Protein AF-A0A6G3XZ03-F1 (afdb_monomer_lite)

pLDDT: mean 82.34, std 13.63, range [53.66, 96.5]

Sequence (81 aa):
MKSDLFSSDHLAQPATAPGMTLQNTKSIKYAVNGEMHARQGSMIAFRGNLQFERKGQGIGGMLKRAVTGEGLALMAVRGQG

Foldseek 3Di:
DPDCCPPPLNDDDDDPDAAWDDSDPQDIDHWDDFKDKDFPPNDDDDDDDKDKAFPDPDVVNVVVCVVVVPPTRIIMIGDGD

Organism: NCBI:txid2706086
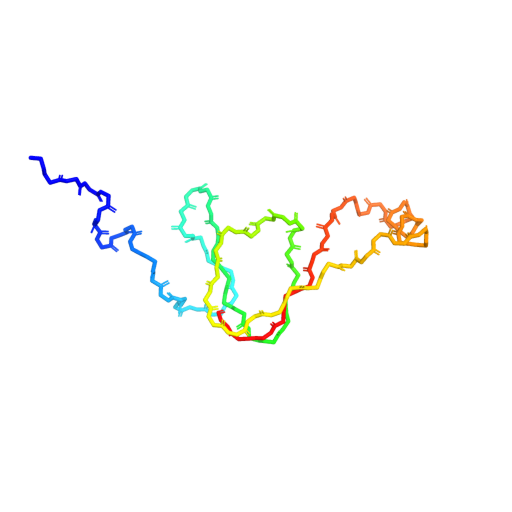
InterPro domains:
  IPR002838 Mitochondrial biogenesis protein AIM24 [PF01987] (32-80)
  IPR016031 Tryptophan RNA-binding attenuator protein-like domain superfamily [SSF51219] (32-80)
  IPR036983 Mitochondrial biogenesis AIM24 superfamily [G3DSA:3.60.160.10] (20-81)

Structure (mmCIF, N/CA/C/O backbone):
data_AF-A0A6G3XZ03-F1
#
_entry.id   AF-A0A6G3XZ03-F1
#
loop_
_atom_site.group_PDB
_atom_site.id
_atom_site.type_symbol
_atom_site.label_atom_id
_atom_site.label_alt_id
_atom_site.label_comp_id
_atom_site.label_asym_id
_atom_site.label_entity_id
_atom_site.label_seq_id
_atom_site.pdbx_PDB_ins_code
_atom_site.Cartn_x
_atom_site.Cartn_y
_atom_site.Cartn_z
_atom_site.occupancy
_atom_site.B_iso_or_equiv
_atom_site.auth_seq_id
_atom_site.auth_comp_id
_atom_site.auth_asym_id
_atom_site.auth_atom_id
_atom_site.pdbx_PDB_model_num
ATOM 1 N N . MET A 1 1 ? -11.699 8.663 33.121 1.00 59.84 1 MET A N 1
ATOM 2 C CA . MET A 1 1 ? -11.491 8.858 31.672 1.00 59.84 1 MET A CA 1
ATOM 3 C C . MET A 1 1 ? -11.340 7.493 31.016 1.00 59.84 1 MET A C 1
ATOM 5 O O . MET A 1 1 ? -10.299 6.876 31.192 1.00 59.84 1 MET A O 1
ATOM 9 N N . LYS A 1 2 ? -12.367 6.975 30.333 1.00 62.66 2 LYS A N 1
ATOM 10 C CA . LYS A 1 2 ? -12.156 5.902 29.351 1.00 62.66 2 LYS A CA 1
ATOM 11 C C . LYS A 1 2 ? -11.908 6.614 28.029 1.00 62.66 2 LYS A C 1
ATOM 13 O O . LYS A 1 2 ? -12.728 7.421 27.621 1.00 62.66 2 LYS A O 1
ATOM 18 N N . SER A 1 3 ? -10.712 6.435 27.486 1.00 79.06 3 SER A N 1
ATOM 19 C CA . SER A 1 3 ? -10.327 7.017 26.205 1.00 79.06 3 SER A CA 1
ATOM 20 C C . SER A 1 3 ? -11.021 6.241 25.092 1.00 79.06 3 SER A C 1
ATOM 22 O O . SER A 1 3 ? -10.916 5.014 25.060 1.00 79.06 3 SER A O 1
ATOM 24 N N . ASP A 1 4 ? -11.676 6.947 24.172 1.00 83.06 4 ASP A N 1
ATOM 25 C CA . ASP A 1 4 ? -12.316 6.338 23.000 1.00 83.06 4 ASP A CA 1
ATOM 26 C C . ASP A 1 4 ? -11.298 5.731 22.025 1.00 83.06 4 ASP A C 1
ATOM 28 O O . ASP A 1 4 ? -11.669 4.968 21.140 1.00 83.06 4 ASP A O 1
ATOM 32 N N . LEU A 1 5 ? -9.999 5.991 22.223 1.00 79.38 5 LEU A N 1
ATOM 33 C CA . LEU A 1 5 ? -8.904 5.495 21.386 1.00 79.38 5 LEU A CA 1
ATOM 34 C C . LEU A 1 5 ? -8.921 3.970 21.190 1.00 79.38 5 LEU A C 1
ATOM 36 O O . LEU A 1 5 ? -8.493 3.484 20.147 1.00 79.38 5 LEU A O 1
ATOM 40 N N . PHE A 1 6 ? -9.414 3.222 22.180 1.00 82.88 6 PHE A N 1
ATOM 41 C CA . PHE A 1 6 ? -9.485 1.757 22.145 1.00 82.88 6 PHE A CA 1
ATOM 42 C C . PHE A 1 6 ? -10.895 1.219 21.871 1.00 82.88 6 PHE A C 1
ATOM 44 O O . PHE A 1 6 ? -11.142 0.031 22.084 1.00 82.88 6 PHE A O 1
ATOM 51 N N . SER A 1 7 ? -11.824 2.067 21.417 1.00 83.94 7 SER A N 1
ATOM 52 C CA . SER A 1 7 ? -13.140 1.614 20.965 1.00 83.94 7 SER A CA 1
ATOM 53 C C . SER A 1 7 ? -12.998 0.598 19.827 1.00 83.94 7 SER A C 1
ATOM 55 O O . SER A 1 7 ? -12.102 0.709 18.984 1.00 83.94 7 SER A O 1
ATOM 57 N N . SER A 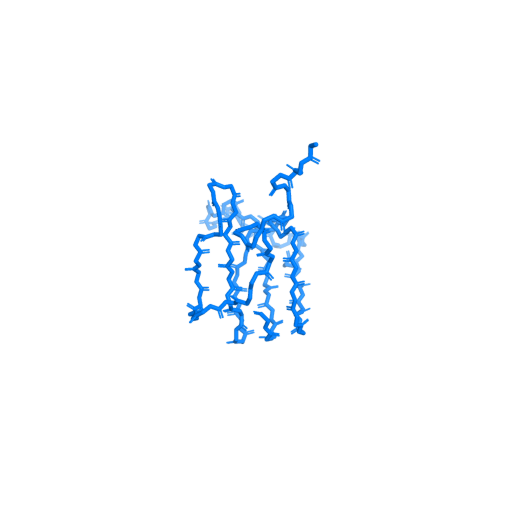1 8 ? -13.910 -0.377 19.775 1.00 79.88 8 SER A N 1
ATOM 58 C CA . SER A 1 8 ? -13.962 -1.409 18.730 1.00 79.88 8 SER A CA 1
ATOM 59 C C . SER A 1 8 ? -13.986 -0.832 17.316 1.00 79.88 8 SER A C 1
ATOM 61 O O . SER A 1 8 ? -13.447 -1.450 16.398 1.00 79.88 8 SER A O 1
ATOM 63 N N . ASP A 1 9 ? -14.546 0.366 17.160 1.00 80.00 9 ASP A N 1
ATOM 64 C CA . ASP A 1 9 ? -14.694 1.061 15.879 1.00 80.00 9 ASP A CA 1
ATOM 65 C C . ASP A 1 9 ? -13.359 1.589 15.330 1.00 80.00 9 ASP A C 1
ATOM 67 O O . ASP A 1 9 ? -13.227 1.867 14.137 1.00 80.00 9 ASP A O 1
ATOM 71 N N . HIS A 1 10 ? -12.348 1.735 16.190 1.00 81.06 10 HIS A N 1
ATOM 72 C CA . HIS A 1 10 ? -11.016 2.218 15.815 1.00 81.06 10 HIS A CA 1
ATOM 73 C C . HIS A 1 10 ? -9.986 1.093 15.698 1.00 81.06 10 HIS A C 1
ATOM 75 O O . HIS A 1 10 ? -8.863 1.320 15.239 1.00 81.06 10 HIS A O 1
ATOM 81 N N . LEU A 1 11 ? -10.358 -0.135 16.065 1.00 82.06 11 LEU A N 1
ATOM 82 C CA . LEU A 1 11 ? -9.483 -1.289 15.933 1.00 82.06 11 LEU A CA 1
ATOM 83 C C . LEU A 1 11 ? -9.343 -1.703 14.464 1.00 82.06 11 LEU A C 1
ATOM 85 O O . LEU A 1 11 ? -10.291 -1.713 13.680 1.00 82.06 11 LEU A O 1
ATOM 89 N N . ALA A 1 12 ? -8.127 -2.091 14.082 1.00 77.25 12 ALA A N 1
ATOM 90 C CA . ALA A 1 12 ? -7.845 -2.581 12.741 1.00 77.25 12 ALA A CA 1
ATOM 91 C C . ALA A 1 12 ? -8.510 -3.949 12.507 1.00 77.25 12 ALA A C 1
ATOM 93 O O . ALA A 1 12 ? -7.987 -4.992 12.914 1.00 77.25 12 ALA A O 1
ATOM 94 N N . GLN A 1 13 ? -9.649 -3.935 11.817 1.00 82.31 13 GLN A N 1
ATOM 95 C CA . GLN A 1 13 ? -10.388 -5.131 11.413 1.00 82.31 13 GLN A CA 1
ATOM 96 C C . GLN A 1 13 ? -9.881 -5.694 10.073 1.00 82.31 13 GLN A C 1
ATOM 98 O O . GLN A 1 13 ? -9.363 -4.927 9.250 1.00 82.31 13 GLN A O 1
ATOM 103 N N . PRO A 1 14 ? -10.034 -7.005 9.816 1.00 82.69 14 PRO A N 1
ATOM 104 C CA . PRO A 1 14 ? -9.802 -7.588 8.494 1.00 82.69 14 PRO A CA 1
ATOM 105 C C . PRO A 1 14 ? -10.662 -6.928 7.409 1.00 82.69 14 PRO A C 1
ATOM 107 O O . PRO A 1 14 ? -11.667 -6.277 7.700 1.00 82.69 14 PRO A O 1
ATOM 110 N N . ALA A 1 15 ? -10.262 -7.072 6.147 1.00 84.81 15 ALA A N 1
ATOM 111 C CA . ALA A 1 15 ? -11.122 -6.679 5.039 1.00 84.81 15 ALA A CA 1
ATOM 112 C C . ALA A 1 15 ? -12.322 -7.633 4.943 1.00 84.81 15 ALA A C 1
ATOM 114 O O . ALA A 1 15 ? -12.173 -8.844 5.088 1.00 84.81 15 ALA A O 1
ATOM 115 N N . THR A 1 16 ? -13.508 -7.080 4.700 1.00 83.81 16 THR A N 1
ATOM 116 C CA . THR A 1 16 ? -14.761 -7.840 4.553 1.00 83.81 16 THR A CA 1
ATOM 117 C C . THR A 1 16 ? -15.130 -8.096 3.093 1.00 83.81 16 THR A C 1
ATOM 119 O O . THR A 1 16 ? -15.997 -8.919 2.815 1.00 83.81 16 THR A O 1
ATOM 122 N N . ALA A 1 17 ? -14.470 -7.408 2.159 1.00 86.12 17 ALA A N 1
ATOM 123 C CA . ALA A 1 17 ? -14.688 -7.510 0.724 1.00 86.12 17 ALA A CA 1
ATOM 124 C C . ALA A 1 17 ? -13.353 -7.372 -0.032 1.00 86.12 17 ALA A C 1
ATOM 126 O O . ALA A 1 17 ? -12.425 -6.736 0.482 1.00 86.12 17 ALA A O 1
ATOM 127 N N . PRO A 1 18 ? -13.236 -7.957 -1.238 1.00 89.56 18 PRO A N 1
ATOM 128 C CA . PRO A 1 18 ? -12.064 -7.777 -2.085 1.00 89.56 18 PRO A CA 1
ATOM 129 C C . PRO A 1 18 ? -11.940 -6.330 -2.575 1.00 89.56 18 PRO A C 1
ATOM 131 O O . PRO A 1 18 ? -12.931 -5.613 -2.721 1.00 89.56 18 PRO A O 1
ATOM 134 N N . GLY A 1 19 ? -10.715 -5.918 -2.896 1.00 90.81 19 GLY A N 1
ATOM 135 C CA . GLY A 1 19 ? -10.455 -4.590 -3.435 1.00 90.81 19 GLY A CA 1
ATOM 136 C C . GLY A 1 19 ? -10.477 -3.500 -2.366 1.00 90.81 19 GLY A C 1
ATOM 137 O O . GLY A 1 19 ? -9.981 -3.696 -1.258 1.00 90.81 19 GLY A O 1
ATOM 138 N N . MET A 1 20 ? -10.980 -2.321 -2.731 1.00 93.25 20 MET A N 1
ATOM 139 C CA . MET A 1 20 ? -10.776 -1.080 -1.987 1.00 93.25 20 MET A CA 1
ATOM 140 C C . MET A 1 20 ? -11.997 -0.701 -1.136 1.00 93.25 20 MET A C 1
ATOM 142 O O . MET A 1 20 ? -13.110 -0.611 -1.647 1.00 93.25 20 MET A O 1
ATOM 146 N N . THR A 1 21 ? -11.781 -0.404 0.145 1.00 93.06 21 THR A N 1
ATOM 147 C CA . THR A 1 21 ? -12.821 0.042 1.090 1.00 93.06 21 THR A CA 1
ATOM 148 C C . THR A 1 21 ? -12.327 1.215 1.927 1.00 93.06 21 THR A C 1
ATOM 150 O O . THR A 1 21 ? -11.183 1.209 2.389 1.00 93.06 21 THR A O 1
ATOM 153 N N . LEU A 1 22 ? -13.182 2.204 2.179 1.00 91.38 22 LEU A N 1
ATOM 154 C CA . LEU A 1 22 ? -12.849 3.322 3.060 1.00 91.38 22 LEU A CA 1
ATOM 155 C C . LEU A 1 22 ? -12.694 2.824 4.507 1.00 91.38 22 LEU A C 1
ATOM 157 O O . LEU A 1 22 ? -13.619 2.225 5.046 1.00 91.38 22 LEU A O 1
ATOM 161 N N . GLN A 1 23 ? -11.541 3.071 5.133 1.00 88.12 23 GLN A N 1
ATOM 162 C CA . GLN A 1 23 ? -11.329 2.730 6.547 1.00 88.12 23 GLN A CA 1
ATOM 163 C C . GLN A 1 23 ? -11.750 3.890 7.454 1.00 88.12 23 GLN A C 1
ATOM 165 O O . GLN A 1 23 ? -12.313 3.666 8.520 1.00 88.12 23 GLN A O 1
ATOM 170 N N . ASN A 1 24 ? -11.458 5.127 7.046 1.00 87.50 24 ASN A N 1
ATOM 171 C CA . ASN A 1 24 ? -11.935 6.358 7.673 1.00 87.50 24 ASN A CA 1
ATOM 172 C C . ASN A 1 24 ? -11.789 7.533 6.688 1.00 87.50 24 ASN A C 1
ATOM 174 O O . ASN A 1 24 ? -11.404 7.349 5.538 1.00 87.50 24 ASN A O 1
ATOM 178 N N . THR A 1 25 ? -12.044 8.764 7.133 1.00 90.81 25 THR A N 1
ATOM 179 C CA . THR A 1 25 ? -11.983 9.973 6.287 1.00 90.81 25 THR A CA 1
ATOM 180 C C . THR A 1 25 ? -10.599 10.294 5.707 1.00 90.81 25 THR A C 1
ATOM 182 O O . THR A 1 25 ? -10.493 11.160 4.838 1.00 90.81 25 THR A O 1
ATOM 185 N N . LYS A 1 26 ? -9.532 9.643 6.186 1.00 91.06 26 LYS A N 1
ATOM 186 C CA . LYS A 1 26 ? -8.132 9.894 5.808 1.00 91.06 26 LYS A CA 1
ATOM 187 C C . LYS A 1 26 ? -7.399 8.659 5.287 1.00 91.06 26 LYS A C 1
ATOM 189 O O . LYS A 1 26 ? -6.266 8.798 4.831 1.00 91.06 26 LYS A O 1
ATOM 194 N N . SER A 1 27 ? -7.994 7.469 5.351 1.00 92.12 27 SER A N 1
ATOM 195 C CA . SER A 1 27 ? -7.332 6.239 4.926 1.00 92.12 27 SER A CA 1
ATOM 196 C C . SER A 1 27 ? -8.268 5.262 4.236 1.00 92.12 27 SER A C 1
ATOM 198 O O . SER A 1 27 ? -9.475 5.187 4.477 1.00 92.12 27 SER A O 1
ATOM 200 N N . ILE A 1 28 ? -7.652 4.479 3.361 1.00 93.19 28 ILE A N 1
ATOM 201 C CA . ILE A 1 28 ? -8.306 3.448 2.582 1.00 93.19 28 ILE A CA 1
ATOM 202 C C . ILE A 1 28 ? -7.613 2.126 2.894 1.00 93.19 28 ILE A C 1
ATOM 204 O O . ILE A 1 28 ? -6.392 2.077 3.052 1.00 93.19 28 ILE A O 1
ATOM 208 N N . LYS A 1 29 ? -8.403 1.063 2.987 1.00 93.56 29 LYS A N 1
ATOM 209 C CA . LYS A 1 29 ? -7.937 -0.316 3.089 1.00 93.56 29 LYS A CA 1
ATOM 210 C C . LYS A 1 29 ? -8.110 -0.993 1.736 1.00 93.56 29 LYS A C 1
ATOM 212 O O . LYS A 1 29 ? -9.105 -0.756 1.055 1.00 93.56 29 LYS A O 1
ATOM 217 N N . TYR A 1 30 ? -7.152 -1.831 1.365 1.00 95.25 30 TYR A N 1
ATOM 218 C CA . TYR A 1 30 ? -7.238 -2.657 0.171 1.00 95.25 30 TYR A CA 1
ATOM 219 C C . TYR A 1 30 ? -6.939 -4.109 0.540 1.00 95.25 30 TYR A C 1
ATOM 221 O O . TYR A 1 30 ? -5.919 -4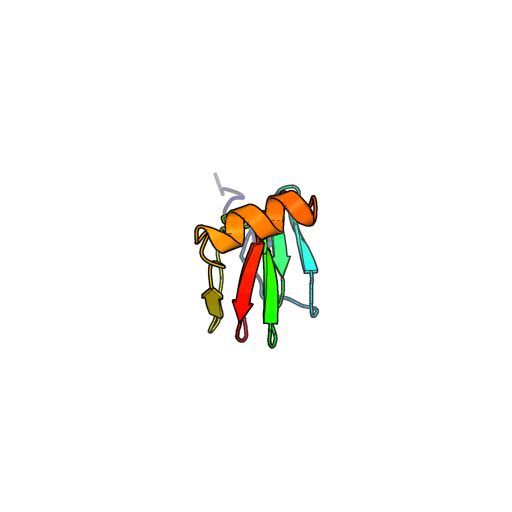.355 1.178 1.00 95.25 30 TYR A O 1
ATOM 229 N N . ALA A 1 31 ? -7.814 -5.036 0.150 1.00 96.00 31 ALA A N 1
ATOM 230 C CA . ALA A 1 31 ? -7.583 -6.474 0.271 1.00 96.00 31 ALA A CA 1
ATOM 231 C C . ALA A 1 31 ? -6.800 -6.975 -0.947 1.00 96.00 31 ALA A C 1
ATOM 233 O O . ALA A 1 31 ? -7.344 -7.040 -2.056 1.00 96.00 31 ALA A O 1
ATOM 234 N N . VAL A 1 32 ? -5.526 -7.307 -0.754 1.00 95.50 32 VAL A N 1
ATOM 235 C CA . VAL A 1 32 ? -4.648 -7.789 -1.822 1.00 95.50 32 VAL A CA 1
ATOM 236 C C . VAL A 1 32 ? -4.813 -9.299 -1.960 1.00 95.50 32 VAL A C 1
ATOM 238 O O . VAL A 1 32 ? -4.681 -10.047 -0.994 1.00 95.50 32 VAL A O 1
ATOM 241 N N . ASN A 1 33 ? -5.079 -9.746 -3.184 1.00 95.31 33 ASN A N 1
ATOM 242 C CA . ASN A 1 33 ? -5.089 -11.155 -3.557 1.00 95.31 33 ASN A CA 1
ATOM 243 C C . ASN A 1 33 ? -4.488 -11.301 -4.961 1.00 95.31 33 ASN A C 1
ATOM 245 O O . ASN A 1 33 ? -5.209 -11.279 -5.959 1.00 95.31 33 ASN A O 1
ATOM 249 N N . GLY A 1 34 ? -3.159 -11.354 -5.039 1.00 95.12 34 GLY A N 1
ATOM 250 C CA . GLY A 1 34 ? -2.416 -11.312 -6.298 1.00 95.12 34 GLY A CA 1
ATOM 251 C C . GLY A 1 34 ? -1.576 -10.045 -6.4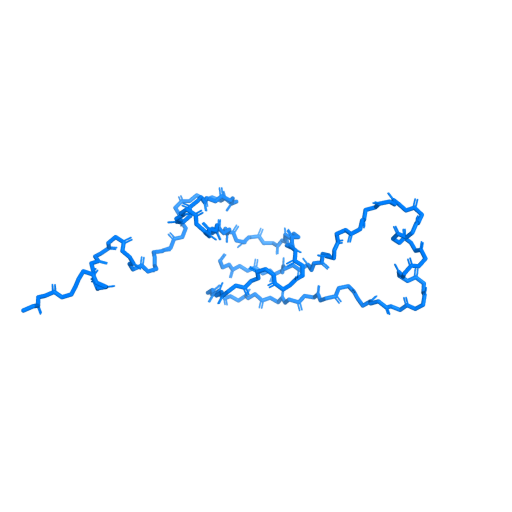01 1.00 95.12 34 GLY A C 1
ATOM 252 O O . GLY A 1 34 ? -0.596 -9.913 -5.677 1.00 95.12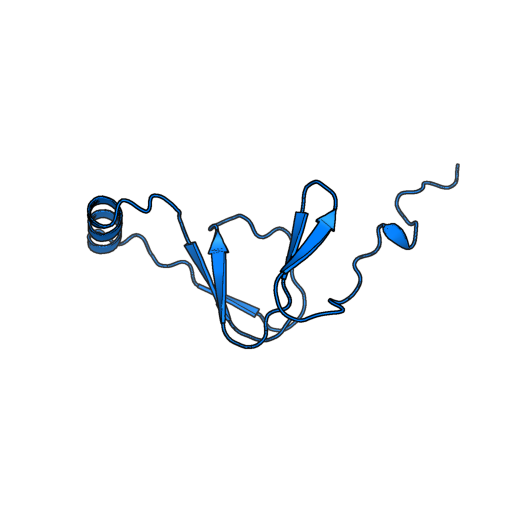 34 GLY A O 1
ATOM 253 N N . GLU A 1 35 ? -1.933 -9.125 -7.298 1.00 94.06 35 GLU A N 1
ATOM 254 C CA . GLU A 1 35 ? -1.184 -7.885 -7.540 1.00 94.06 35 GLU A CA 1
ATOM 255 C C . GLU A 1 35 ? -2.106 -6.660 -7.549 1.00 94.06 35 GLU A C 1
ATOM 257 O O . GLU A 1 35 ? -3.192 -6.686 -8.126 1.00 94.06 35 GLU A O 1
ATOM 262 N N . MET A 1 36 ? -1.646 -5.559 -6.954 1.00 93.19 36 MET A N 1
ATOM 263 C CA . MET A 1 36 ? -2.248 -4.236 -7.110 1.00 93.19 36 MET A CA 1
ATOM 264 C C . MET A 1 36 ? -1.179 -3.157 -7.314 1.00 93.19 36 MET A C 1
ATOM 266 O O . MET A 1 36 ? -0.006 -3.347 -6.988 1.00 93.19 36 MET A O 1
ATOM 270 N N . HIS A 1 37 ? -1.596 -1.984 -7.788 1.00 92.19 37 HIS A N 1
ATOM 271 C CA . HIS A 1 37 ? -0.749 -0.795 -7.828 1.00 92.19 37 HIS A CA 1
ATOM 272 C C . HIS A 1 37 ? -1.213 0.220 -6.783 1.00 92.19 37 HIS A C 1
ATOM 274 O O . HIS A 1 37 ? -2.393 0.553 -6.706 1.00 92.19 37 HIS A O 1
ATOM 280 N N . ALA A 1 38 ? -0.266 0.750 -6.012 1.00 92.06 38 ALA A N 1
ATOM 281 C CA . ALA A 1 38 ? -0.494 1.819 -5.048 1.00 92.06 38 ALA A CA 1
ATOM 282 C C . ALA A 1 38 ? 0.387 3.030 -5.370 1.00 92.06 38 ALA A C 1
ATOM 284 O O . ALA A 1 38 ? 1.433 2.903 -6.012 1.00 92.06 38 ALA A O 1
ATOM 285 N N . ARG A 1 39 ? 0.005 4.219 -4.892 1.00 89.81 39 ARG A N 1
ATOM 286 C CA . ARG A 1 39 ? 0.888 5.387 -4.960 1.00 89.81 39 ARG A CA 1
ATOM 287 C C . ARG A 1 39 ? 2.125 5.125 -4.098 1.00 89.81 39 ARG A C 1
ATOM 289 O O . ARG A 1 39 ? 2.037 4.682 -2.957 1.00 89.81 39 ARG A O 1
ATOM 296 N N . GLN A 1 40 ? 3.300 5.415 -4.638 1.00 89.00 40 GLN A N 1
ATOM 297 C CA . GLN A 1 40 ? 4.553 5.257 -3.915 1.00 89.00 40 GLN A CA 1
ATOM 298 C C . GLN A 1 40 ? 4.509 6.095 -2.626 1.00 89.00 40 GLN A C 1
ATOM 300 O O . GLN A 1 40 ? 4.226 7.292 -2.671 1.00 89.00 40 GLN A O 1
ATOM 305 N N . GLY A 1 41 ? 4.783 5.456 -1.486 1.00 88.44 41 GLY A N 1
ATOM 306 C CA . GLY A 1 41 ? 4.782 6.104 -0.172 1.00 88.44 41 GLY A CA 1
ATOM 307 C C . GLY A 1 41 ? 3.398 6.347 0.442 1.00 88.44 41 GLY A C 1
ATOM 308 O O . GLY A 1 41 ? 3.331 6.937 1.511 1.00 88.44 41 GLY A O 1
ATOM 309 N N . SER A 1 42 ? 2.296 5.901 -0.178 1.00 91.31 42 SER A N 1
ATOM 310 C CA . SER A 1 42 ? 0.955 6.045 0.420 1.00 91.31 42 SER A CA 1
ATOM 311 C C . SER A 1 42 ? 0.614 4.966 1.450 1.00 91.31 42 SER A C 1
ATOM 313 O O . SER A 1 42 ? -0.456 5.008 2.051 1.00 91.31 42 SER A O 1
ATOM 315 N N . MET A 1 43 ? 1.472 3.961 1.613 1.00 92.88 43 MET A N 1
ATOM 316 C CA . MET A 1 43 ? 1.240 2.862 2.539 1.00 92.88 43 MET A CA 1
ATOM 317 C C . MET A 1 43 ? 1.584 3.268 3.970 1.00 92.88 43 MET A C 1
ATOM 319 O O . MET A 1 43 ? 2.697 3.711 4.230 1.00 92.88 43 MET A O 1
ATOM 323 N N . ILE A 1 44 ? 0.637 3.062 4.887 1.00 92.88 44 ILE A N 1
ATOM 324 C CA . ILE A 1 44 ? 0.788 3.402 6.311 1.00 92.88 44 ILE A CA 1
ATOM 325 C C . ILE A 1 44 ? 0.886 2.171 7.224 1.00 92.88 44 ILE A C 1
ATOM 327 O O . ILE A 1 44 ? 1.497 2.248 8.282 1.00 92.88 44 ILE A O 1
ATOM 331 N N . ALA A 1 45 ? 0.288 1.043 6.828 1.00 92.81 45 ALA A N 1
ATOM 332 C CA . ALA A 1 45 ? 0.303 -0.229 7.550 1.00 92.81 45 ALA A CA 1
ATOM 333 C C . ALA A 1 45 ? -0.142 -1.365 6.615 1.00 92.81 45 ALA A C 1
ATOM 335 O O . ALA A 1 45 ? -0.862 -1.116 5.646 1.00 92.81 45 ALA A O 1
ATOM 336 N N . PHE A 1 46 ? 0.250 -2.602 6.925 1.00 93.94 46 PHE A N 1
ATOM 337 C CA . PHE A 1 46 ? -0.195 -3.797 6.208 1.00 93.94 46 PHE A CA 1
ATOM 338 C C . PHE A 1 46 ? -0.227 -5.028 7.123 1.00 93.94 46 PHE A C 1
ATOM 340 O O . PHE A 1 46 ? 0.361 -5.034 8.206 1.00 93.94 46 PHE A O 1
ATOM 347 N N . ARG A 1 47 ? -0.940 -6.067 6.685 1.00 92.25 47 ARG A N 1
ATOM 348 C CA . ARG A 1 47 ? -0.969 -7.404 7.291 1.00 92.25 47 ARG A CA 1
ATOM 349 C C . ARG A 1 47 ? -0.841 -8.444 6.177 1.00 92.25 47 ARG A C 1
ATOM 351 O O . ARG A 1 47 ? -1.016 -8.112 5.012 1.00 92.25 47 ARG A O 1
ATOM 358 N N . GLY A 1 48 ? -0.533 -9.683 6.546 1.00 93.50 48 GLY A N 1
ATOM 359 C CA . GLY A 1 48 ? -0.348 -10.767 5.583 1.00 93.50 48 GLY A CA 1
ATOM 360 C C . GLY A 1 48 ? 1.039 -10.777 4.942 1.00 93.50 48 GLY A C 1
ATOM 361 O O . GLY A 1 48 ? 1.970 -10.119 5.412 1.00 93.50 48 GLY A O 1
ATOM 362 N N . ASN A 1 49 ? 1.173 -11.573 3.885 1.00 96.50 49 ASN A N 1
ATOM 363 C CA . ASN A 1 49 ? 2.424 -11.746 3.160 1.00 96.50 49 ASN A CA 1
ATOM 364 C C . ASN A 1 49 ? 2.393 -10.874 1.904 1.00 96.50 49 ASN A C 1
ATOM 366 O O . ASN A 1 49 ? 1.854 -11.293 0.879 1.00 96.50 49 ASN A O 1
ATOM 370 N N . LEU A 1 50 ? 2.935 -9.658 2.015 1.00 95.31 50 LEU A N 1
ATOM 371 C CA . LEU A 1 50 ? 2.972 -8.678 0.934 1.00 95.31 50 LEU A CA 1
ATOM 372 C C . LEU A 1 50 ? 4.407 -8.275 0.590 1.00 95.31 50 LEU A C 1
ATOM 374 O O . LEU A 1 50 ? 5.219 -7.980 1.468 1.00 95.31 50 LEU A O 1
ATOM 378 N N . GLN A 1 51 ? 4.694 -8.220 -0.706 1.00 95.50 51 GLN A N 1
ATOM 379 C CA . GLN A 1 51 ? 5.927 -7.695 -1.275 1.00 95.50 51 GLN A CA 1
ATOM 380 C C . GLN A 1 51 ? 5.657 -6.354 -1.955 1.00 95.50 51 GLN A C 1
ATOM 382 O O . GLN A 1 51 ? 4.680 -6.192 -2.688 1.00 95.50 51 GLN A O 1
ATOM 387 N N . PHE A 1 52 ? 6.557 -5.402 -1.723 1.00 92.94 52 PHE A N 1
ATOM 388 C CA . PHE A 1 52 ? 6.458 -4.034 -2.218 1.00 92.94 52 PHE A CA 1
ATOM 389 C C . PHE A 1 52 ? 7.591 -3.750 -3.192 1.00 92.94 52 PHE A C 1
ATOM 391 O O . PHE A 1 52 ? 8.754 -3.643 -2.805 1.00 92.94 52 PHE A O 1
ATOM 398 N N . GLU A 1 53 ? 7.246 -3.595 -4.464 1.00 89.88 53 GLU A N 1
ATOM 399 C CA . GLU A 1 53 ? 8.207 -3.323 -5.523 1.00 89.88 53 GLU A CA 1
ATOM 400 C C . GLU A 1 53 ? 8.076 -1.871 -5.975 1.00 89.88 53 GLU A C 1
ATOM 402 O O . GLU A 1 53 ? 7.126 -1.460 -6.656 1.00 89.88 53 GLU A O 1
ATOM 407 N N . ARG A 1 54 ? 9.074 -1.063 -5.613 1.00 77.75 54 ARG A N 1
ATOM 408 C CA . ARG A 1 54 ? 9.238 0.258 -6.213 1.00 77.75 54 ARG A CA 1
ATOM 409 C C . ARG A 1 54 ? 9.723 0.064 -7.647 1.00 77.75 54 ARG A C 1
ATOM 411 O O . ARG A 1 54 ? 10.838 -0.408 -7.855 1.00 77.75 54 ARG A O 1
ATOM 418 N N . LYS A 1 55 ? 8.946 0.505 -8.640 1.00 67.12 55 LYS A N 1
ATOM 419 C CA . LYS A 1 55 ? 9.454 0.616 -10.016 1.00 67.12 55 LYS A CA 1
ATOM 420 C C . LYS A 1 55 ? 10.579 1.660 -10.019 1.00 67.12 55 LYS A C 1
ATOM 422 O O . LYS A 1 55 ? 10.330 2.858 -9.872 1.00 67.12 55 LYS A O 1
ATOM 427 N N . GLY A 1 56 ? 11.824 1.185 -10.074 1.00 59.16 56 GLY A N 1
ATOM 428 C CA . GLY A 1 56 ? 13.026 2.006 -9.963 1.00 59.16 56 GLY A CA 1
ATOM 429 C C . GLY A 1 56 ? 13.058 3.111 -11.018 1.00 59.16 56 GLY A C 1
ATOM 430 O O . GLY A 1 56 ? 12.880 2.863 -12.210 1.00 59.16 56 GLY A O 1
ATOM 431 N N . GLN A 1 57 ? 13.300 4.342 -10.573 1.00 53.66 57 GLN A N 1
ATOM 432 C CA . GLN A 1 57 ? 13.591 5.487 -11.433 1.00 53.66 57 GLN A CA 1
ATOM 433 C C . GLN A 1 57 ? 15.011 5.348 -12.005 1.00 53.66 57 GLN A C 1
ATOM 435 O O . GLN A 1 57 ? 15.923 6.053 -11.594 1.00 53.66 57 GLN A O 1
ATOM 440 N N . GLY A 1 58 ? 15.231 4.406 -12.921 1.00 58.12 58 GLY A N 1
ATOM 441 C CA . GLY A 1 58 ? 16.407 4.473 -13.791 1.00 58.12 58 GLY A CA 1
ATOM 442 C C . GLY A 1 58 ? 16.296 5.668 -14.745 1.00 58.12 58 GLY A C 1
ATOM 443 O O . GLY A 1 58 ? 15.203 6.210 -14.937 1.00 58.12 58 GLY A O 1
ATOM 444 N N . ILE A 1 59 ? 17.397 6.031 -15.409 1.00 57.53 59 ILE A N 1
ATOM 445 C CA . ILE A 1 59 ? 17.436 7.100 -16.428 1.00 57.53 59 ILE A CA 1
ATOM 446 C C . ILE A 1 59 ? 16.343 6.881 -17.502 1.00 57.53 59 ILE A C 1
ATOM 448 O O . ILE A 1 59 ? 15.663 7.820 -17.906 1.00 57.53 59 ILE A O 1
ATOM 452 N N . GLY A 1 60 ? 16.055 5.624 -17.871 1.00 57.47 60 GLY A N 1
ATOM 453 C CA . GLY A 1 60 ? 14.965 5.277 -18.798 1.00 57.47 60 GLY A CA 1
ATOM 454 C C . GLY A 1 60 ? 13.540 5.324 -18.215 1.00 57.47 60 GLY A C 1
ATOM 455 O O . GLY A 1 60 ? 12.574 5.475 -18.962 1.00 57.47 60 GLY A O 1
ATOM 456 N N . GLY A 1 61 ? 13.372 5.222 -16.892 1.00 59.19 61 GLY A N 1
ATOM 457 C CA . GLY A 1 61 ? 12.061 5.285 -16.228 1.00 59.19 61 GLY A CA 1
ATOM 458 C C . GLY A 1 61 ? 11.534 6.715 -16.081 1.00 59.19 61 GLY A C 1
ATOM 459 O O . GLY A 1 61 ? 10.324 6.938 -16.124 1.00 59.19 61 GLY A O 1
ATOM 460 N N . MET A 1 62 ? 12.440 7.690 -15.955 1.00 56.81 62 MET A N 1
ATOM 461 C CA . MET A 1 62 ? 12.099 9.115 -15.921 1.00 56.81 62 MET A CA 1
ATOM 462 C C . MET A 1 62 ? 11.641 9.611 -17.303 1.00 56.81 62 MET A C 1
ATOM 464 O O . MET A 1 62 ? 10.624 10.297 -17.390 1.00 56.81 62 MET A O 1
ATOM 468 N N . LEU A 1 63 ? 12.306 9.163 -18.379 1.00 55.59 63 LEU A N 1
ATOM 469 C CA . LEU A 1 63 ? 11.882 9.424 -19.761 1.00 55.59 63 LEU A CA 1
ATOM 470 C C . LEU A 1 63 ? 10.482 8.868 -20.057 1.00 55.59 63 LEU A C 1
ATOM 472 O O . LEU A 1 63 ? 9.645 9.587 -20.593 1.00 55.59 63 LEU A O 1
ATOM 476 N N . LYS A 1 64 ? 10.185 7.618 -19.667 1.00 57.53 64 LYS A N 1
ATOM 477 C CA . LYS A 1 64 ? 8.850 7.031 -19.897 1.00 57.53 64 LYS A CA 1
ATOM 478 C C . LYS A 1 64 ? 7.729 7.820 -19.215 1.00 57.53 64 LYS A C 1
ATOM 480 O O . LYS A 1 64 ? 6.678 7.987 -19.815 1.00 57.53 64 LYS A O 1
ATOM 485 N N . ARG A 1 65 ? 7.957 8.348 -18.007 1.00 58.84 65 ARG A N 1
ATOM 486 C CA . ARG A 1 65 ? 6.962 9.172 -17.289 1.00 58.84 65 ARG A CA 1
ATOM 487 C C . ARG A 1 65 ? 6.750 10.542 -17.926 1.00 58.84 65 ARG A C 1
ATOM 489 O O . ARG A 1 65 ? 5.632 11.042 -17.910 1.00 58.84 65 ARG A O 1
ATOM 496 N N . ALA A 1 66 ? 7.800 11.131 -18.499 1.00 58.03 66 ALA A N 1
ATOM 497 C CA . ALA A 1 66 ? 7.680 12.377 -19.252 1.00 58.03 66 ALA A CA 1
ATOM 498 C C . ALA A 1 66 ? 6.861 12.191 -20.542 1.00 58.03 66 ALA A C 1
ATOM 500 O O . ALA A 1 66 ? 6.125 13.090 -20.930 1.00 58.03 66 ALA A O 1
ATOM 501 N N . VAL A 1 67 ? 6.948 11.012 -21.170 1.00 55.28 67 VAL A N 1
ATOM 502 C CA . VAL A 1 67 ? 6.232 10.692 -22.417 1.00 55.28 67 VAL A CA 1
ATOM 503 C C . VAL A 1 67 ? 4.779 10.270 -22.174 1.00 55.28 67 VAL A C 1
ATOM 505 O O . VAL A 1 67 ? 3.913 10.638 -22.960 1.00 55.28 67 VAL A O 1
ATOM 508 N N . THR A 1 68 ? 4.478 9.530 -21.099 1.00 65.62 68 THR A N 1
ATOM 509 C CA . THR A 1 68 ? 3.089 9.123 -20.799 1.00 65.62 68 THR A CA 1
ATOM 510 C C . THR A 1 68 ? 2.263 10.219 -20.126 1.00 65.62 68 THR A C 1
ATOM 512 O O . THR A 1 68 ? 1.046 10.093 -20.057 1.00 65.62 68 THR A O 1
ATOM 515 N N . GLY A 1 69 ? 2.888 11.276 -19.591 1.00 61.09 69 GLY A N 1
ATOM 516 C CA . GLY A 1 69 ? 2.196 12.350 -18.863 1.00 61.09 69 GLY A CA 1
ATOM 517 C C . GLY A 1 69 ? 1.658 11.941 -17.483 1.00 61.09 69 GLY A C 1
ATOM 518 O O . GLY A 1 69 ? 1.179 12.779 -16.720 1.00 61.09 69 GLY A O 1
ATOM 519 N N . GLU A 1 70 ? 1.780 10.667 -17.108 1.00 64.69 70 GLU A N 1
ATOM 520 C CA . GLU A 1 70 ? 1.355 10.144 -15.813 1.00 64.69 70 GLU A CA 1
ATOM 521 C C . GLU A 1 70 ? 2.443 10.410 -14.760 1.00 64.69 70 GLU A C 1
ATOM 523 O O . GLU A 1 70 ? 3.322 9.595 -14.468 1.00 64.69 70 GLU A O 1
ATOM 528 N N . GLY A 1 71 ? 2.397 11.600 -14.159 1.00 67.62 71 GLY A N 1
ATOM 529 C CA . GLY A 1 71 ? 3.320 12.024 -13.100 1.00 67.62 71 GLY A CA 1
ATOM 530 C C . GLY A 1 71 ? 3.224 11.220 -11.793 1.00 67.62 71 GLY A C 1
ATOM 531 O O . GLY A 1 71 ? 4.017 11.446 -10.877 1.00 67.62 71 GLY A O 1
ATOM 532 N N . LEU A 1 72 ? 2.306 10.257 -11.675 1.00 73.50 72 LEU A N 1
ATOM 533 C CA . LEU A 1 72 ? 2.093 9.475 -10.457 1.00 73.50 72 LEU A CA 1
ATOM 534 C C . LEU A 1 72 ? 3.193 8.429 -10.250 1.00 73.50 72 LEU A C 1
ATOM 536 O O . LEU A 1 72 ? 3.421 7.536 -11.061 1.00 73.50 72 LEU A O 1
ATOM 540 N N . ALA A 1 73 ? 3.897 8.538 -9.122 1.00 80.81 73 ALA A N 1
ATOM 541 C CA . ALA A 1 73 ? 4.823 7.497 -8.702 1.00 80.81 73 ALA A CA 1
ATOM 542 C C . ALA A 1 73 ? 3.995 6.318 -8.191 1.00 80.81 73 ALA A C 1
ATOM 544 O O . ALA A 1 73 ? 3.290 6.469 -7.195 1.00 80.81 73 ALA A O 1
ATOM 545 N N . LEU A 1 74 ? 4.075 5.173 -8.868 1.00 85.69 74 LEU A N 1
ATOM 546 C CA . LEU A 1 74 ? 3.394 3.941 -8.480 1.00 85.69 74 LEU A CA 1
ATOM 547 C C . LEU A 1 74 ? 4.381 2.910 -7.924 1.00 85.69 74 LEU A C 1
ATOM 549 O O . LEU A 1 74 ? 5.565 2.891 -8.266 1.00 85.69 74 LEU A O 1
ATOM 553 N N . MET A 1 75 ? 3.858 2.038 -7.077 1.00 90.25 75 MET A N 1
ATOM 554 C CA . MET A 1 75 ? 4.510 0.883 -6.474 1.00 90.25 75 MET A CA 1
ATOM 555 C C . MET A 1 75 ? 3.623 -0.334 -6.735 1.00 90.25 75 MET A C 1
ATOM 557 O O . MET A 1 75 ? 2.405 -0.239 -6.569 1.00 90.25 75 MET A O 1
ATOM 561 N N . ALA A 1 76 ? 4.215 -1.448 -7.156 1.00 92.62 76 ALA A N 1
ATOM 562 C CA . ALA A 1 76 ? 3.491 -2.709 -7.256 1.00 92.62 76 ALA A CA 1
ATOM 563 C C . ALA A 1 76 ? 3.475 -3.386 -5.881 1.00 92.62 76 ALA A C 1
ATOM 565 O O . ALA A 1 76 ? 4.481 -3.380 -5.167 1.00 92.62 76 ALA A O 1
ATOM 566 N N . VAL A 1 77 ? 2.326 -3.932 -5.504 1.00 95.12 77 VAL A N 1
ATOM 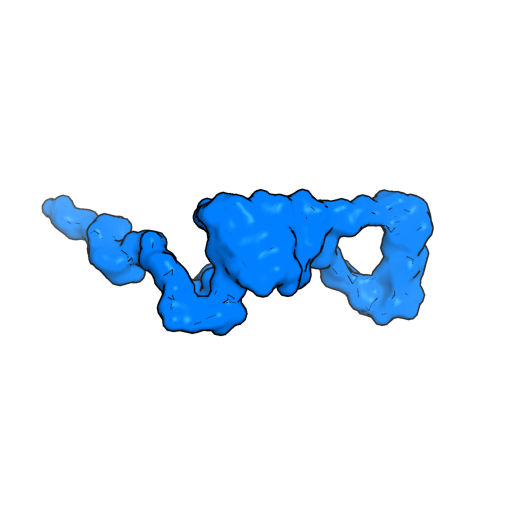567 C CA . VAL A 1 77 ? 2.137 -4.697 -4.271 1.00 95.12 77 VAL A CA 1
ATOM 568 C C . VAL A 1 77 ? 1.651 -6.078 -4.649 1.00 95.12 77 VAL A C 1
ATOM 570 O O . VAL A 1 77 ? 0.641 -6.194 -5.341 1.00 95.12 77 VAL A O 1
ATOM 573 N N . ARG A 1 78 ? 2.367 -7.106 -4.205 1.00 96.25 78 ARG A N 1
ATOM 574 C CA . ARG A 1 78 ? 2.096 -8.501 -4.552 1.00 96.25 78 ARG A CA 1
ATOM 575 C C . ARG A 1 78 ? 1.918 -9.355 -3.313 1.00 96.25 78 ARG A C 1
ATOM 577 O O . ARG A 1 78 ? 2.600 -9.119 -2.323 1.00 96.25 78 ARG A O 1
ATOM 584 N N . GLY A 1 79 ? 1.043 -10.349 -3.387 1.00 95.94 79 GLY A N 1
ATOM 585 C CA . GLY A 1 79 ? 0.833 -11.339 -2.337 1.00 95.94 79 GLY A CA 1
ATOM 586 C C . GLY A 1 79 ? -0.613 -11.408 -1.860 1.00 95.94 79 GLY A C 1
ATOM 587 O O . GLY A 1 79 ? -1.543 -11.193 -2.641 1.00 95.94 79 GLY A O 1
ATOM 588 N N . GLN A 1 80 ? -0.793 -11.739 -0.582 1.00 95.38 80 GLN A N 1
ATOM 589 C CA . GLN A 1 80 ? -2.106 -11.905 0.038 1.00 95.38 80 GLN A CA 1
ATOM 590 C C . GLN A 1 80 ? -2.140 -11.260 1.428 1.00 95.38 80 GLN A C 1
ATOM 592 O O . GLN A 1 80 ? -1.323 -11.606 2.292 1.00 95.38 80 GLN A O 1
ATOM 597 N N . GLY A 1 81 ? -3.082 -10.336 1.644 1.00 92.19 81 GLY A N 1
ATOM 598 C CA . GLY A 1 81 ? -3.186 -9.568 2.891 1.00 92.19 81 GLY A CA 1
ATOM 599 C C . GLY A 1 81 ? -4.219 -8.452 2.888 1.00 92.19 81 GLY A C 1
ATOM 600 O O . GLY A 1 81 ? -4.647 -8.033 1.790 1.00 92.19 81 GLY A O 1
#

Secondary structure (DSSP, 8-state):
---GGG-GGGS-PPPSSSEEEEEETTEEEEE-EEEEEEETT------SEEEEEE----HHHHHHHHHH-----EEEEEEE-

Radius of gyration: 16.41 Å; chains: 1; bounding box: 32×24×54 Å